Protein AF-A0A1W1C3F9-F1 (afdb_monomer)

Mean predicted aligned error: 7.38 Å

Structure (mmCIF, N/CA/C/O backbone):
data_AF-A0A1W1C3F9-F1
#
_entry.id   AF-A0A1W1C3F9-F1
#
loop_
_atom_site.group_PDB
_atom_site.id
_atom_site.type_symbol
_atom_site.label_atom_id
_atom_site.label_alt_id
_atom_site.label_comp_id
_atom_site.label_asym_id
_atom_site.label_entity_id
_atom_site.label_seq_id
_atom_site.pdbx_PDB_ins_code
_atom_site.Cartn_x
_atom_site.Cartn_y
_atom_site.Cartn_z
_atom_site.occupancy
_atom_site.B_iso_or_equiv
_atom_site.auth_seq_id
_atom_site.auth_comp_id
_atom_site.auth_asym_id
_atom_site.auth_atom_id
_atom_site.pdbx_PDB_model_num
ATOM 1 N N . MET A 1 1 ? 4.496 9.766 0.898 1.00 51.09 1 MET A N 1
ATOM 2 C CA . MET A 1 1 ? 3.034 9.574 1.021 1.00 51.09 1 MET A CA 1
ATOM 3 C C . MET A 1 1 ? 2.696 8.127 1.379 1.00 51.09 1 MET A C 1
ATOM 5 O O . MET A 1 1 ? 2.172 7.916 2.461 1.00 51.09 1 MET A O 1
ATOM 9 N N . GLU A 1 2 ? 3.073 7.123 0.575 1.00 51.12 2 GLU A N 1
ATOM 10 C CA . GLU A 1 2 ? 2.819 5.698 0.901 1.00 51.12 2 GLU A CA 1
ATOM 11 C C . GLU A 1 2 ? 3.691 5.197 2.082 1.00 51.12 2 GLU A C 1
ATOM 13 O O . GLU A 1 2 ? 3.174 4.639 3.046 1.00 51.12 2 GLU A O 1
ATOM 18 N N . ALA A 1 3 ? 4.991 5.526 2.104 1.00 57.56 3 ALA A N 1
ATOM 19 C CA . ALA A 1 3 ? 5.897 5.162 3.207 1.00 57.56 3 ALA A CA 1
ATOM 20 C C . ALA A 1 3 ? 5.530 5.805 4.563 1.00 57.56 3 ALA A C 1
ATOM 22 O O . ALA A 1 3 ? 5.775 5.221 5.613 1.00 57.56 3 ALA A O 1
ATOM 23 N N . SER A 1 4 ? 4.913 6.993 4.563 1.00 60.78 4 SER A N 1
ATOM 24 C CA . SER A 1 4 ? 4.426 7.655 5.786 1.00 60.78 4 SER A CA 1
ATOM 25 C C . SER A 1 4 ? 3.122 7.046 6.309 1.00 60.78 4 SER A C 1
ATOM 27 O O . SER A 1 4 ? 2.878 7.078 7.512 1.00 60.78 4 SER A O 1
ATOM 29 N N . LEU A 1 5 ? 2.303 6.473 5.419 1.00 62.56 5 LEU A N 1
ATOM 30 C CA . LEU A 1 5 ? 1.090 5.725 5.770 1.00 62.56 5 LEU A CA 1
ATOM 31 C C . LEU A 1 5 ? 1.427 4.332 6.309 1.00 62.56 5 LEU A C 1
ATOM 33 O O . LEU A 1 5 ? 0.809 3.886 7.268 1.00 62.56 5 LEU A O 1
ATOM 37 N N . GLN A 1 6 ? 2.461 3.696 5.751 1.00 64.38 6 GLN A N 1
ATOM 38 C CA . GLN A 1 6 ? 3.017 2.431 6.242 1.00 64.38 6 GLN A CA 1
ATOM 39 C C . GLN A 1 6 ? 3.884 2.598 7.500 1.00 64.38 6 GLN A C 1
ATOM 41 O O . GLN A 1 6 ? 4.234 1.612 8.142 1.00 64.38 6 GLN A O 1
ATOM 46 N N . LYS A 1 7 ? 4.231 3.834 7.883 1.00 63.62 7 LYS A N 1
ATOM 47 C CA . LYS A 1 7 ? 4.912 4.118 9.148 1.00 63.62 7 LYS A CA 1
ATOM 48 C C . LYS A 1 7 ? 3.878 4.129 10.275 1.00 63.62 7 LYS A C 1
ATOM 5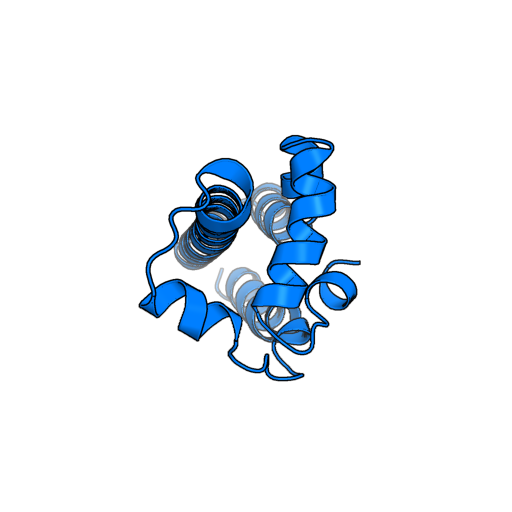0 O O . LYS A 1 7 ? 3.211 5.135 10.541 1.00 63.62 7 LYS A O 1
ATOM 55 N N . ALA A 1 8 ? 3.736 2.979 10.911 1.00 71.12 8 ALA A N 1
ATOM 56 C CA . ALA A 1 8 ? 2.898 2.753 12.076 1.00 71.12 8 ALA A CA 1
ATOM 57 C C . ALA A 1 8 ? 3.661 1.869 13.065 1.00 71.12 8 ALA A C 1
ATOM 59 O O . ALA A 1 8 ? 4.549 1.119 12.658 1.00 71.12 8 ALA A O 1
ATOM 60 N N . ASN A 1 9 ? 3.352 1.974 14.357 1.00 73.94 9 ASN A N 1
ATOM 61 C CA . ASN A 1 9 ? 3.996 1.124 15.355 1.00 73.94 9 ASN A CA 1
ATOM 62 C C . ASN A 1 9 ? 3.439 -0.299 15.293 1.00 73.94 9 ASN A C 1
ATOM 64 O O . ASN A 1 9 ? 4.173 -1.252 15.541 1.00 73.94 9 ASN A O 1
ATOM 68 N N . THR A 1 10 ? 2.166 -0.447 14.921 1.00 83.31 10 THR A N 1
ATOM 69 C CA . THR A 1 10 ? 1.470 -1.732 14.805 1.00 83.31 10 THR A CA 1
ATOM 70 C C . THR A 1 10 ? 0.707 -1.842 13.487 1.00 83.31 10 THR A C 1
ATOM 72 O O . THR A 1 10 ? 0.372 -0.835 12.852 1.00 83.31 10 THR A O 1
ATOM 75 N N . LEU A 1 11 ? 0.396 -3.076 13.081 1.00 81.56 11 LEU A N 1
ATOM 76 C CA . LEU A 1 11 ? -0.463 -3.332 11.920 1.00 81.56 11 LEU A CA 1
ATOM 77 C C . LEU A 1 11 ? -1.850 -2.691 12.100 1.00 81.56 11 LEU A C 1
ATOM 79 O O . LEU A 1 11 ? -2.400 -2.128 11.155 1.00 81.56 11 LEU A O 1
ATOM 83 N N . GLY A 1 12 ? -2.381 -2.694 13.323 1.00 83.69 12 GLY A N 1
ATOM 84 C CA . GLY A 1 12 ? -3.637 -2.047 13.688 1.00 83.69 12 GLY A CA 1
ATOM 85 C C . GLY A 1 12 ? -3.646 -0.544 13.428 1.00 83.69 12 GLY A C 1
ATOM 86 O O . GLY A 1 12 ? -4.606 -0.041 12.845 1.00 83.69 12 GLY A O 1
ATOM 87 N N . GLU A 1 13 ? -2.588 0.169 13.808 1.00 83.19 13 GLU A N 1
ATOM 88 C CA . GLU A 1 13 ? -2.460 1.610 13.547 1.00 83.19 13 GLU A CA 1
ATOM 89 C C . GLU A 1 13 ? -2.356 1.916 12.043 1.00 83.19 13 GLU A C 1
ATOM 91 O O . GLU A 1 13 ? -2.914 2.903 11.560 1.00 83.19 13 GLU A O 1
ATOM 96 N N . MET A 1 14 ? -1.664 1.069 11.269 1.00 85.31 14 MET A N 1
ATOM 97 C CA . MET A 1 14 ? -1.609 1.218 9.810 1.00 85.31 14 MET A CA 1
ATOM 98 C C . MET A 1 14 ? -3.002 1.055 9.192 1.00 85.31 14 MET A C 1
ATOM 100 O O . MET A 1 14 ? -3.414 1.864 8.359 1.00 85.31 14 MET A O 1
ATOM 104 N N . ILE A 1 15 ? -3.733 0.021 9.610 1.00 86.75 15 ILE A N 1
ATOM 105 C CA . ILE A 1 15 ? -5.094 -0.263 9.145 1.00 86.75 15 ILE A CA 1
ATOM 106 C C . ILE A 1 15 ? -6.063 0.860 9.532 1.00 86.75 15 ILE A C 1
ATOM 108 O O . ILE A 1 15 ? -6.911 1.230 8.726 1.00 86.75 15 ILE A O 1
ATOM 112 N N . GLU A 1 16 ? -5.908 1.461 10.711 1.00 86.75 16 GLU A N 1
ATOM 113 C CA . GLU A 1 16 ? -6.701 2.620 11.135 1.00 86.75 16 GLU A CA 1
ATOM 114 C C . GLU A 1 16 ? -6.473 3.837 10.234 1.00 86.75 16 GLU A C 1
ATOM 116 O O . GLU A 1 16 ? -7.426 4.439 9.738 1.00 86.75 16 GLU A O 1
ATOM 121 N N . LYS A 1 17 ? -5.208 4.168 9.944 1.00 85.81 17 LYS A N 1
ATOM 122 C CA . LYS A 1 17 ? -4.884 5.250 9.004 1.00 85.81 17 LYS A CA 1
ATOM 123 C C . LYS A 1 17 ? -5.484 4.983 7.630 1.00 85.81 17 LYS A C 1
ATOM 125 O O . LYS A 1 17 ? -6.040 5.894 7.028 1.00 85.81 17 LYS A O 1
ATOM 130 N N . LEU A 1 18 ? -5.387 3.747 7.141 1.00 86.50 18 LEU A N 1
ATOM 131 C CA . LEU A 1 18 ? -5.966 3.336 5.862 1.00 86.50 18 LEU A CA 1
ATOM 132 C C . LEU A 1 18 ? -7.499 3.409 5.862 1.00 86.50 18 LEU A C 1
ATOM 134 O O . LEU A 1 18 ? -8.089 3.814 4.858 1.00 86.50 18 LEU A O 1
ATOM 138 N N . TYR A 1 19 ? -8.141 3.088 6.987 1.00 88.06 19 TYR A N 1
ATOM 139 C CA . TYR A 1 19 ? -9.588 3.185 7.144 1.00 88.06 19 TYR A CA 1
ATOM 140 C C . TYR A 1 19 ? -10.099 4.617 6.956 1.00 88.06 19 TYR A C 1
ATOM 142 O O . TYR A 1 19 ? -11.124 4.802 6.308 1.00 88.06 19 TYR A O 1
ATOM 150 N N . VAL A 1 20 ? -9.372 5.640 7.421 1.00 86.44 20 VAL A N 1
ATOM 151 C CA . VAL A 1 20 ? -9.757 7.052 7.214 1.00 86.44 20 VAL A CA 1
ATOM 152 C C . VAL A 1 20 ? -9.937 7.378 5.726 1.00 86.44 20 VAL A C 1
ATOM 154 O O . VAL A 1 20 ? -10.897 8.049 5.343 1.00 86.44 20 VAL A O 1
ATOM 157 N N . TYR A 1 21 ? -9.048 6.872 4.868 1.00 85.06 21 TYR A N 1
ATOM 158 C CA . TYR A 1 21 ? -9.146 7.083 3.422 1.00 85.06 21 TYR A CA 1
ATOM 159 C C . TYR A 1 21 ? -10.212 6.201 2.782 1.00 85.06 21 TYR A C 1
ATOM 161 O O . TYR A 1 21 ? -10.975 6.692 1.951 1.00 85.06 21 TYR A O 1
ATOM 169 N N . TYR A 1 22 ? -10.304 4.939 3.207 1.00 86.25 22 TYR A N 1
ATOM 170 C CA . TYR A 1 22 ? -11.343 4.012 2.762 1.00 86.25 22 TYR A CA 1
ATOM 171 C C . TYR A 1 22 ? -12.751 4.556 3.040 1.00 86.25 22 TYR A C 1
ATOM 173 O O . TYR A 1 22 ? -13.600 4.549 2.151 1.00 86.25 22 TYR A O 1
ATOM 181 N N . ASN A 1 23 ? -12.985 5.086 4.245 1.00 87.00 23 ASN A N 1
ATOM 182 C CA . ASN A 1 23 ? -14.268 5.650 4.660 1.00 87.00 23 ASN A CA 1
ATOM 183 C C . ASN A 1 23 ? -14.641 6.903 3.854 1.00 87.00 23 ASN A C 1
ATOM 185 O O . ASN A 1 23 ? -15.818 7.170 3.633 1.00 87.00 23 ASN A O 1
ATOM 189 N N . LYS A 1 24 ? -13.646 7.669 3.385 1.00 87.56 24 LYS A N 1
ATOM 190 C CA . LYS A 1 24 ? -13.883 8.828 2.516 1.00 87.56 24 LYS A CA 1
ATOM 191 C C . LYS A 1 24 ? -14.262 8.401 1.097 1.00 87.56 24 LYS A C 1
ATOM 193 O O . LYS A 1 24 ? -15.166 8.986 0.510 1.00 87.56 24 LYS A O 1
ATOM 198 N N . SER A 1 25 ? -13.557 7.422 0.530 1.00 86.25 25 SER A N 1
ATOM 199 C CA . SER A 1 25 ? -13.925 6.766 -0.728 1.00 86.25 25 SER A CA 1
ATOM 200 C C . SER A 1 25 ? -13.050 5.540 -0.983 1.00 86.25 25 SER A C 1
ATOM 202 O O . SER A 1 25 ? -11.833 5.579 -0.795 1.00 86.25 25 SER A O 1
ATOM 204 N N . ILE A 1 26 ? -13.641 4.496 -1.565 1.00 83.69 26 ILE A N 1
ATOM 205 C CA . ILE A 1 26 ? -12.897 3.341 -2.077 1.00 83.69 26 ILE A CA 1
ATOM 206 C C . ILE A 1 26 ? -11.851 3.750 -3.133 1.00 83.69 26 ILE A C 1
ATOM 208 O O . ILE A 1 26 ? -10.753 3.203 -3.160 1.00 83.69 26 ILE A O 1
ATOM 212 N N . PHE A 1 27 ? -12.136 4.763 -3.961 1.00 82.31 27 PHE A N 1
ATOM 213 C CA . PHE A 1 27 ? -11.203 5.233 -4.992 1.00 82.31 27 PHE A CA 1
ATOM 214 C C . PHE A 1 27 ? -9.979 5.934 -4.390 1.00 82.31 27 PHE A C 1
ATOM 216 O O . PHE A 1 27 ? -8.862 5.746 -4.867 1.00 82.31 27 PHE A O 1
ATOM 223 N N . LEU A 1 28 ? -10.175 6.693 -3.305 1.00 80.50 28 LEU A N 1
ATOM 224 C CA . LEU A 1 28 ? -9.087 7.319 -2.545 1.00 80.50 28 LEU A CA 1
ATOM 225 C C . LEU A 1 28 ? -8.167 6.266 -1.926 1.00 80.50 28 LEU A C 1
ATOM 227 O O . LEU A 1 28 ? -6.952 6.446 -1.922 1.00 80.50 28 LEU A O 1
ATOM 231 N N . PHE A 1 29 ? -8.736 5.161 -1.445 1.00 84.31 29 PHE A N 1
ATOM 232 C CA . PHE A 1 29 ? -7.957 4.031 -0.954 1.00 84.31 29 PHE A CA 1
ATOM 233 C C . PHE A 1 29 ? -7.087 3.419 -2.060 1.00 84.31 29 PHE A C 1
ATOM 235 O O . PHE A 1 29 ? -5.887 3.252 -1.865 1.00 84.31 29 PHE A O 1
ATOM 242 N N . PHE A 1 30 ? -7.644 3.170 -3.250 1.00 81.88 30 PHE A N 1
ATOM 243 C CA . PHE A 1 30 ? -6.851 2.671 -4.377 1.00 81.88 30 PHE A CA 1
ATOM 244 C C . PHE A 1 30 ? -5.745 3.653 -4.801 1.00 81.88 30 PHE A C 1
ATOM 246 O O . PHE A 1 30 ? -4.609 3.228 -5.005 1.00 81.88 30 PHE A O 1
ATOM 253 N N . MET A 1 31 ? -6.019 4.963 -4.837 1.00 81.62 31 MET A N 1
ATOM 254 C CA . MET A 1 31 ? -5.026 6.000 -5.174 1.00 81.62 31 MET A CA 1
ATOM 255 C C . MET A 1 31 ? -3.809 6.041 -4.236 1.00 81.62 31 MET A C 1
ATOM 257 O O . MET A 1 31 ? -2.742 6.502 -4.639 1.00 81.62 31 MET A O 1
ATOM 261 N N . ILE A 1 32 ? -3.930 5.548 -3.000 1.00 80.00 32 ILE A N 1
ATOM 262 C CA . ILE A 1 32 ? -2.825 5.503 -2.025 1.00 80.00 32 ILE A CA 1
ATOM 263 C C . ILE A 1 32 ? -1.764 4.463 -2.381 1.00 80.00 32 ILE A C 1
ATOM 265 O O . ILE A 1 32 ? -0.702 4.458 -1.761 1.00 80.00 32 ILE A O 1
ATOM 269 N N . HIS A 1 33 ? -1.999 3.640 -3.402 1.00 82.50 33 HIS A N 1
ATOM 270 C CA . HIS A 1 33 ? -1.068 2.632 -3.890 1.00 82.50 33 HIS A CA 1
ATOM 271 C C . HIS A 1 33 ? -0.356 3.066 -5.186 1.00 82.50 33 HIS A C 1
ATOM 273 O O . HIS A 1 33 ? -0.495 2.388 -6.207 1.00 82.50 33 HIS A O 1
ATOM 279 N N . PRO A 1 34 ? 0.441 4.161 -5.196 1.00 76.94 34 PRO A N 1
ATOM 280 C CA . PRO A 1 34 ? 1.129 4.637 -6.394 1.00 76.94 34 PRO A CA 1
ATOM 281 C C . PRO A 1 34 ? 2.068 3.579 -6.972 1.00 76.94 34 PRO A C 1
ATOM 283 O O . PRO A 1 34 ? 2.256 3.536 -8.181 1.00 76.94 34 PRO A O 1
ATOM 286 N N . THR A 1 35 ? 2.611 2.687 -6.138 1.00 77.56 35 THR A N 1
ATOM 287 C CA . THR A 1 35 ? 3.440 1.564 -6.597 1.00 77.56 35 THR A CA 1
ATOM 288 C C . THR A 1 35 ? 2.693 0.630 -7.551 1.00 77.56 35 THR A C 1
ATOM 290 O O . THR A 1 35 ? 3.278 0.205 -8.542 1.00 77.56 35 THR A O 1
ATOM 293 N N . PHE A 1 36 ? 1.403 0.356 -7.320 1.00 83.31 36 PHE A N 1
ATOM 294 C CA . PHE A 1 36 ? 0.599 -0.474 -8.226 1.00 83.31 36 PHE A CA 1
ATOM 295 C C . PHE A 1 36 ? 0.487 0.170 -9.615 1.00 83.31 36 PHE A C 1
ATOM 297 O O . PHE A 1 36 ? 0.810 -0.461 -10.620 1.00 83.31 36 PHE A O 1
ATOM 304 N N . TYR A 1 37 ? 0.110 1.452 -9.663 1.00 83.62 37 TYR A N 1
ATOM 305 C CA . TYR A 1 37 ? -0.008 2.203 -10.916 1.00 83.62 37 TYR A CA 1
ATOM 306 C C . TYR A 1 37 ? 1.334 2.400 -11.614 1.00 83.62 37 TYR A C 1
ATOM 308 O O . TYR A 1 37 ? 1.389 2.373 -12.837 1.00 83.62 37 TYR A O 1
ATOM 316 N N . PHE A 1 38 ? 2.417 2.564 -10.854 1.00 83.75 38 PHE A N 1
ATOM 317 C CA . PHE A 1 38 ? 3.760 2.699 -11.405 1.00 83.75 38 PHE A CA 1
ATOM 318 C C . PHE A 1 38 ? 4.195 1.436 -12.151 1.00 83.75 38 PHE A C 1
ATOM 320 O O . PHE A 1 38 ? 4.664 1.525 -13.280 1.00 83.75 38 PHE A O 1
ATOM 327 N N . ILE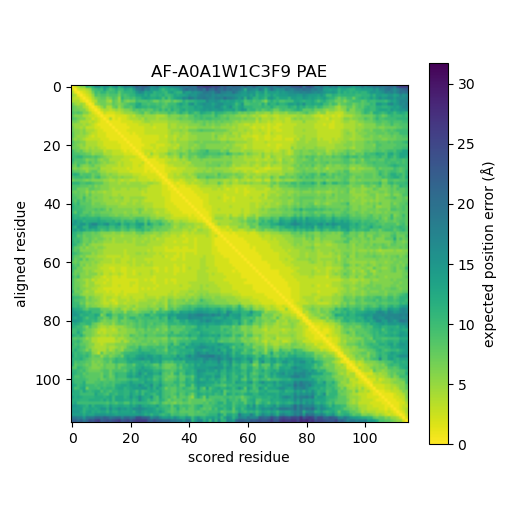 A 1 39 ? 3.985 0.256 -11.560 1.00 81.94 39 ILE A N 1
ATOM 328 C CA . ILE A 1 39 ? 4.308 -1.024 -12.208 1.00 81.94 39 ILE A CA 1
ATOM 329 C C . ILE A 1 39 ? 3.4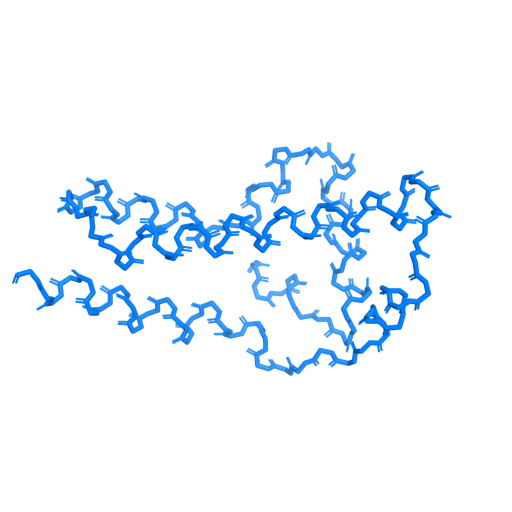63 -1.216 -13.473 1.00 81.94 39 ILE A C 1
ATOM 331 O O . ILE A 1 39 ? 3.989 -1.606 -14.514 1.00 81.94 39 ILE A O 1
ATOM 335 N N . LEU A 1 40 ? 2.170 -0.888 -13.402 1.00 85.69 40 LEU A N 1
ATOM 336 C CA . LEU A 1 40 ? 1.263 -0.916 -14.551 1.00 85.69 40 LEU A CA 1
ATOM 337 C C . LEU A 1 40 ? 1.735 0.024 -15.672 1.00 85.69 40 LEU A C 1
ATOM 339 O O . LEU A 1 40 ? 1.779 -0.369 -16.834 1.00 85.69 40 LEU A O 1
ATOM 343 N N . PHE A 1 41 ? 2.141 1.243 -15.317 1.00 84.62 41 PHE A N 1
ATOM 344 C CA . PHE A 1 41 ? 2.667 2.226 -16.258 1.00 84.62 41 PHE A CA 1
ATOM 345 C C . PHE A 1 41 ? 3.953 1.741 -16.931 1.00 84.62 41 PHE A C 1
ATOM 347 O O . PHE A 1 41 ? 4.052 1.808 -18.150 1.00 84.62 41 PHE A O 1
ATOM 354 N N . VAL A 1 42 ? 4.913 1.210 -16.166 1.00 82.19 42 VAL A N 1
ATOM 355 C CA . VAL A 1 42 ? 6.162 0.659 -16.718 1.00 82.19 42 VAL A CA 1
ATOM 356 C C . VAL A 1 42 ? 5.866 -0.499 -17.673 1.00 82.19 42 VAL A C 1
ATOM 358 O O . VAL A 1 42 ? 6.418 -0.539 -18.770 1.00 82.19 42 VAL A O 1
ATOM 361 N N . SER A 1 43 ? 4.956 -1.401 -17.296 1.00 84.75 43 SER A N 1
ATOM 362 C CA . SER A 1 43 ? 4.548 -2.528 -18.141 1.00 84.75 43 SER A CA 1
ATOM 363 C C . SER A 1 43 ? 3.982 -2.070 -19.486 1.00 84.75 43 SER A C 1
ATOM 365 O O . SER A 1 43 ? 4.396 -2.576 -20.527 1.00 84.75 43 SER A O 1
ATOM 367 N N . LEU A 1 44 ? 3.092 -1.072 -19.481 1.00 85.81 44 LEU A N 1
ATOM 368 C CA . LEU A 1 44 ? 2.493 -0.531 -20.702 1.00 85.81 44 LEU A CA 1
ATOM 369 C C . LEU A 1 44 ? 3.492 0.286 -21.533 1.00 85.81 44 LEU A C 1
ATOM 371 O O . LEU A 1 44 ? 3.520 0.150 -22.752 1.00 85.81 44 LEU A O 1
ATOM 375 N N . TYR A 1 45 ? 4.319 1.114 -20.887 1.00 83.25 45 TYR A N 1
ATOM 376 C CA . TYR A 1 45 ? 5.261 2.010 -21.564 1.00 83.25 45 TYR A CA 1
ATOM 377 C C . TYR A 1 45 ? 6.363 1.246 -22.303 1.00 83.25 45 TYR A C 1
ATOM 379 O O . TYR A 1 45 ? 6.673 1.561 -23.447 1.00 83.25 45 TYR A O 1
ATOM 387 N N . PHE A 1 46 ? 6.935 0.223 -21.667 1.00 81.12 46 PHE A N 1
ATOM 388 C CA . PHE A 1 46 ? 7.970 -0.611 -22.280 1.00 81.12 46 PHE A CA 1
ATOM 389 C C . PHE A 1 46 ? 7.393 -1.822 -23.037 1.00 81.12 46 PHE A C 1
ATOM 391 O O . PHE A 1 46 ? 8.151 -2.612 -23.593 1.00 81.12 46 PHE A O 1
ATOM 398 N N . ASN A 1 47 ? 6.062 -1.978 -23.060 1.00 80.56 47 ASN A N 1
ATOM 399 C CA . ASN A 1 47 ? 5.356 -3.131 -23.628 1.00 80.56 47 ASN A CA 1
ATOM 400 C C . ASN A 1 47 ? 5.886 -4.481 -23.093 1.00 80.56 47 ASN A C 1
ATOM 402 O O . ASN A 1 47 ? 6.042 -5.457 -23.827 1.00 80.56 47 ASN A O 1
ATOM 406 N N . ILE A 1 48 ? 6.200 -4.521 -21.793 1.00 79.50 48 ILE A N 1
ATOM 407 C CA . ILE A 1 48 ? 6.738 -5.697 -21.102 1.00 79.50 48 ILE A CA 1
ATOM 408 C C . ILE A 1 48 ? 5.630 -6.271 -20.233 1.00 79.50 48 ILE A C 1
ATOM 410 O O . ILE A 1 48 ? 5.268 -5.701 -19.203 1.00 79.50 48 ILE A O 1
ATOM 414 N N . VAL A 1 49 ? 5.106 -7.426 -20.628 1.00 79.31 49 VAL A N 1
ATOM 415 C CA . VAL A 1 49 ? 4.188 -8.231 -19.812 1.00 79.31 49 VAL A CA 1
ATOM 416 C C . VAL A 1 49 ? 4.851 -9.583 -19.582 1.00 79.31 49 VAL A C 1
ATOM 418 O O . VAL A 1 49 ? 4.475 -10.601 -20.155 1.00 79.31 49 VAL A O 1
ATOM 421 N N . ASN A 1 50 ? 5.923 -9.576 -18.792 1.00 82.00 50 ASN A N 1
ATOM 422 C CA . ASN A 1 50 ? 6.617 -10.803 -18.420 1.00 82.00 50 ASN A CA 1
ATOM 423 C C . ASN A 1 50 ? 5.983 -11.431 -17.168 1.00 82.00 50 ASN A C 1
ATOM 425 O O . ASN A 1 50 ? 5.216 -10.798 -16.435 1.00 82.00 50 ASN A O 1
ATOM 429 N N . PHE A 1 51 ? 6.337 -12.688 -16.905 1.00 83.44 51 PHE A N 1
ATOM 430 C CA . PHE A 1 51 ? 5.868 -13.418 -15.727 1.00 83.44 51 PHE A CA 1
ATOM 431 C C . PHE A 1 51 ? 6.120 -12.646 -14.419 1.00 83.44 51 PHE A C 1
ATOM 433 O O . PHE A 1 51 ? 5.252 -12.605 -13.551 1.00 83.44 51 PHE A O 1
ATOM 440 N N . TYR A 1 52 ? 7.264 -11.965 -14.299 1.00 80.62 52 TYR A N 1
ATOM 441 C CA . TYR A 1 52 ? 7.618 -11.195 -13.105 1.00 80.62 52 TYR A CA 1
ATOM 442 C C . TYR A 1 52 ? 6.665 -10.023 -12.853 1.00 80.62 52 TYR A C 1
ATOM 444 O O . TYR A 1 52 ? 6.184 -9.866 -11.735 1.00 80.62 52 TYR A O 1
ATOM 452 N N . ILE A 1 53 ? 6.335 -9.232 -13.876 1.00 83.12 53 ILE A N 1
ATOM 453 C CA . ILE A 1 53 ? 5.380 -8.122 -13.774 1.00 83.12 53 ILE A CA 1
ATOM 454 C C . ILE A 1 53 ? 3.997 -8.642 -13.378 1.00 83.12 53 ILE A C 1
ATOM 456 O O . ILE A 1 53 ? 3.357 -8.061 -12.502 1.00 83.12 53 ILE A O 1
ATOM 460 N N . ILE A 1 54 ? 3.561 -9.766 -13.954 1.00 86.31 54 ILE A N 1
ATOM 461 C CA . ILE A 1 54 ? 2.283 -10.394 -13.594 1.00 86.31 54 ILE A CA 1
ATOM 462 C C . ILE A 1 54 ? 2.282 -10.804 -12.116 1.00 86.31 54 ILE A C 1
ATOM 464 O O . ILE A 1 54 ? 1.348 -10.469 -11.388 1.00 86.31 54 ILE A O 1
ATOM 468 N N . VAL A 1 55 ? 3.334 -11.479 -11.644 1.00 85.75 55 VAL A N 1
ATOM 469 C CA . VAL A 1 55 ? 3.460 -11.893 -10.237 1.00 85.75 55 VAL A CA 1
ATOM 470 C C . VAL A 1 55 ? 3.473 -10.683 -9.303 1.00 85.75 55 VAL A C 1
ATOM 472 O O . VAL A 1 55 ? 2.781 -10.686 -8.287 1.00 85.75 55 VAL A O 1
ATOM 475 N N . ILE A 1 56 ? 4.201 -9.622 -9.656 1.00 83.94 56 ILE A N 1
ATOM 476 C CA . ILE A 1 56 ? 4.243 -8.378 -8.881 1.00 83.94 56 ILE A CA 1
ATOM 477 C C . ILE A 1 56 ? 2.844 -7.761 -8.767 1.00 83.94 56 ILE A C 1
ATOM 479 O O . ILE A 1 56 ? 2.423 -7.388 -7.668 1.00 83.94 56 ILE A O 1
ATOM 483 N N . LEU A 1 57 ? 2.117 -7.663 -9.883 1.00 86.00 57 LEU A N 1
ATOM 484 C CA . LEU A 1 57 ? 0.760 -7.120 -9.907 1.00 86.00 57 LEU A CA 1
ATOM 485 C C . LEU A 1 57 ? -0.204 -7.983 -9.090 1.00 86.00 57 LEU A C 1
ATOM 487 O O . LEU A 1 57 ? -1.010 -7.432 -8.340 1.00 86.00 57 LEU A O 1
ATOM 491 N N . LEU A 1 58 ? -0.098 -9.313 -9.169 1.00 89.19 58 LEU A N 1
ATOM 492 C CA . LEU A 1 58 ? -0.904 -10.232 -8.364 1.00 89.19 58 LEU A CA 1
ATOM 493 C C . LEU A 1 58 ? -0.634 -10.058 -6.870 1.00 89.19 58 LEU A C 1
ATOM 495 O O . LEU A 1 58 ? -1.573 -9.821 -6.116 1.00 89.19 58 LEU A O 1
ATOM 499 N N . ILE A 1 59 ? 0.631 -10.102 -6.441 1.00 86.44 59 ILE A N 1
ATOM 500 C CA . ILE A 1 59 ? 1.007 -9.916 -5.030 1.00 86.44 59 ILE A CA 1
ATOM 501 C C . ILE A 1 59 ? 0.489 -8.573 -4.514 1.00 86.44 59 ILE A C 1
ATOM 503 O O . ILE A 1 59 ? -0.093 -8.504 -3.432 1.00 86.44 59 ILE A O 1
ATOM 507 N N . LYS A 1 60 ? 0.655 -7.500 -5.296 1.00 86.00 60 LYS A N 1
ATOM 508 C CA . LYS A 1 60 ? 0.178 -6.169 -4.909 1.00 86.00 60 LYS A CA 1
ATOM 509 C C . LYS A 1 60 ? -1.345 -6.120 -4.818 1.00 86.00 60 LYS A C 1
ATOM 511 O O . LYS A 1 60 ? -1.877 -5.518 -3.893 1.00 86.00 60 LYS A O 1
ATOM 516 N N . THR A 1 61 ? -2.040 -6.775 -5.741 1.00 88.62 61 THR A N 1
ATOM 517 C CA . THR A 1 61 ? -3.501 -6.878 -5.724 1.00 88.62 61 THR A CA 1
ATOM 518 C C . THR A 1 61 ? -3.970 -7.606 -4.466 1.00 88.62 61 THR A C 1
ATOM 520 O O . THR A 1 61 ? -4.801 -7.073 -3.735 1.00 88.62 61 THR A O 1
ATOM 523 N N . PHE A 1 62 ? -3.384 -8.764 -4.148 1.00 89.50 62 PHE A N 1
ATOM 524 C CA . PHE A 1 62 ? -3.687 -9.505 -2.921 1.00 89.50 62 PHE A CA 1
ATOM 525 C C . PHE A 1 62 ? -3.417 -8.686 -1.652 1.00 89.50 62 PHE A C 1
ATOM 527 O O . PHE A 1 62 ? -4.261 -8.673 -0.762 1.00 89.50 62 PHE A O 1
ATOM 534 N N . ASP A 1 63 ? -2.300 -7.955 -1.579 1.00 85.69 63 ASP A N 1
ATOM 535 C CA . ASP A 1 63 ? -1.986 -7.062 -0.450 1.00 85.69 63 ASP A CA 1
ATOM 536 C C . ASP A 1 63 ? -3.070 -5.986 -0.245 1.00 85.69 63 ASP A C 1
ATOM 538 O O . ASP A 1 63 ? -3.524 -5.756 0.878 1.00 85.69 63 ASP A O 1
ATOM 542 N N . ILE A 1 64 ? -3.531 -5.359 -1.332 1.00 88.12 64 ILE A N 1
ATOM 543 C CA . ILE A 1 64 ? -4.591 -4.342 -1.298 1.00 88.12 64 ILE A CA 1
ATOM 544 C C . ILE A 1 64 ? -5.918 -4.966 -0.843 1.00 88.12 64 ILE A C 1
ATOM 546 O O . ILE A 1 64 ? -6.568 -4.433 0.059 1.00 88.12 64 ILE A O 1
ATOM 550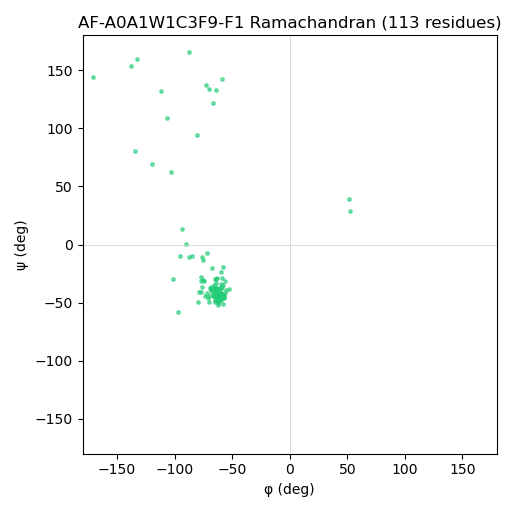 N N . PHE A 1 65 ? -6.308 -6.109 -1.416 1.00 89.75 65 PHE A N 1
ATOM 551 C CA . PHE A 1 65 ? -7.535 -6.815 -1.033 1.00 89.75 65 PHE A CA 1
ATOM 552 C C . PHE A 1 65 ? -7.520 -7.253 0.430 1.00 89.75 65 PHE A C 1
ATOM 554 O O . PHE A 1 65 ? -8.504 -7.045 1.137 1.00 89.75 65 PHE A O 1
ATOM 561 N N . PHE A 1 66 ? -6.402 -7.799 0.907 1.00 88.12 66 PHE A N 1
ATOM 562 C CA . PHE A 1 66 ? -6.262 -8.229 2.293 1.00 88.12 66 PHE A CA 1
ATOM 563 C C . PHE A 1 66 ? -6.428 -7.053 3.264 1.00 88.12 66 PHE A C 1
ATOM 565 O O . PHE A 1 66 ? -7.157 -7.153 4.248 1.00 88.12 66 PHE A O 1
ATOM 572 N N . LYS A 1 67 ? -5.842 -5.889 2.950 1.00 88.88 67 LYS A N 1
ATOM 573 C CA . LYS A 1 67 ? -6.033 -4.662 3.742 1.00 88.88 67 LYS A CA 1
ATOM 574 C C . LYS A 1 67 ? -7.488 -4.198 3.759 1.00 88.88 67 LYS A C 1
ATOM 576 O O . LYS A 1 67 ? -7.972 -3.797 4.814 1.00 88.88 67 LYS A O 1
ATOM 581 N N . ILE A 1 68 ? -8.191 -4.263 2.625 1.00 88.56 68 ILE A N 1
ATOM 582 C CA . ILE A 1 68 ? -9.625 -3.936 2.561 1.00 88.56 68 ILE A CA 1
ATOM 583 C C . ILE A 1 68 ? -10.436 -4.893 3.436 1.00 88.56 68 ILE A C 1
ATOM 585 O O . ILE A 1 68 ? -11.321 -4.446 4.164 1.00 88.56 68 ILE A O 1
ATOM 589 N N . GLU A 1 69 ? -10.146 -6.191 3.379 1.00 89.06 69 GLU A N 1
ATOM 590 C CA . GLU A 1 69 ? -10.872 -7.185 4.167 1.00 89.06 69 GLU A CA 1
ATOM 591 C C . GLU A 1 69 ? -10.642 -6.977 5.669 1.00 89.06 69 GLU A C 1
ATOM 593 O O . GLU A 1 69 ? -11.610 -6.931 6.424 1.00 89.06 69 GLU A O 1
ATOM 598 N N . LEU A 1 70 ? -9.403 -6.705 6.098 1.00 88.69 70 LEU A N 1
ATOM 599 C CA . LEU A 1 70 ? -9.103 -6.333 7.487 1.00 88.69 70 LEU A CA 1
ATOM 600 C C . LEU A 1 70 ? -9.865 -5.078 7.929 1.00 88.69 70 LEU A C 1
ATOM 602 O O . LEU A 1 70 ? -10.417 -5.034 9.028 1.00 88.69 70 LEU A O 1
ATOM 606 N N . ILE A 1 71 ? -9.936 -4.057 7.070 1.00 89.38 71 ILE A N 1
ATOM 607 C CA . ILE A 1 71 ? -10.714 -2.843 7.343 1.00 89.38 71 ILE A CA 1
ATOM 608 C C . ILE A 1 71 ? -12.200 -3.182 7.513 1.00 89.38 71 ILE A C 1
ATOM 610 O O . ILE A 1 71 ? -12.835 -2.722 8.465 1.00 89.38 71 ILE A O 1
ATOM 614 N N . LYS A 1 72 ? -12.760 -3.996 6.613 1.00 87.31 72 LYS A N 1
ATOM 615 C CA . LYS A 1 72 ? -14.166 -4.410 6.658 1.00 87.31 72 LYS A CA 1
ATOM 616 C C . LYS A 1 72 ? -14.485 -5.209 7.911 1.00 87.31 72 LYS A C 1
ATOM 618 O O . LYS A 1 72 ? -15.484 -4.918 8.564 1.00 87.31 72 LYS A O 1
ATOM 623 N N . GLN A 1 73 ? -13.663 -6.192 8.254 1.00 87.19 73 GLN A N 1
ATOM 624 C CA . GLN A 1 73 ? -13.894 -7.027 9.428 1.00 87.19 73 GLN A CA 1
ATOM 625 C C . GLN A 1 73 ? -13.801 -6.207 10.716 1.00 87.19 73 GLN A C 1
ATOM 627 O O . GLN A 1 73 ? -14.714 -6.255 11.538 1.00 87.19 73 GLN A O 1
ATOM 632 N N . ARG A 1 74 ? -12.776 -5.354 10.836 1.00 85.25 74 ARG A N 1
ATOM 633 C CA . ARG A 1 74 ? -12.554 -4.537 12.033 1.00 85.25 74 ARG A CA 1
ATOM 634 C C . ARG A 1 74 ? -13.587 -3.426 12.227 1.00 85.25 74 ARG A C 1
ATOM 636 O O . ARG A 1 74 ? -14.102 -3.261 13.328 1.00 85.25 74 ARG A O 1
ATOM 643 N N . TYR A 1 75 ? -13.863 -2.631 11.193 1.00 84.62 75 TYR A N 1
ATOM 644 C CA . TYR A 1 75 ? -14.642 -1.3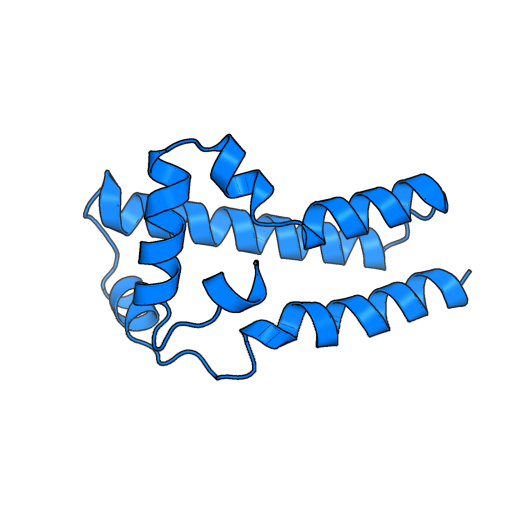93 11.344 1.00 84.62 75 TYR A CA 1
ATOM 645 C C . TYR A 1 75 ? -16.102 -1.510 10.906 1.00 84.62 75 TYR A C 1
ATOM 647 O O . TYR A 1 75 ? -16.948 -0.805 11.455 1.00 84.62 75 TYR A O 1
ATOM 655 N N . ILE A 1 76 ? -16.411 -2.380 9.938 1.00 82.00 76 ILE A N 1
ATOM 656 C CA . ILE A 1 76 ? -17.768 -2.509 9.385 1.00 82.00 76 ILE A CA 1
ATOM 657 C C . ILE A 1 76 ? -18.512 -3.666 10.051 1.00 82.00 76 ILE A C 1
ATOM 659 O O . ILE A 1 76 ? -19.565 -3.448 10.642 1.00 82.00 76 ILE A O 1
ATOM 663 N N . LYS A 1 77 ? -17.969 -4.886 9.970 1.00 83.38 77 LYS A N 1
ATOM 664 C CA . LYS A 1 77 ? -18.599 -6.084 10.545 1.00 83.38 77 LYS A CA 1
ATOM 665 C C . LYS A 1 77 ? -18.460 -6.130 12.068 1.00 83.38 77 LYS A C 1
ATOM 667 O O . LYS A 1 77 ? -19.354 -6.646 12.724 1.00 83.38 77 LYS A O 1
ATOM 672 N N . LYS A 1 78 ? -17.374 -5.555 12.614 1.00 78.75 78 LYS A N 1
ATOM 673 C CA . LYS A 1 78 ? -17.003 -5.618 14.043 1.00 78.75 78 LYS A CA 1
ATOM 674 C C . LYS A 1 78 ? -16.975 -7.053 14.584 1.00 78.75 78 LYS A C 1
ATOM 676 O O . LYS A 1 78 ? -17.225 -7.283 15.761 1.00 78.75 78 LYS A O 1
ATOM 681 N N . ASP A 1 79 ? -16.687 -7.988 13.693 1.00 79.19 79 ASP A N 1
ATOM 682 C CA . ASP A 1 79 ? -16.651 -9.423 13.933 1.00 79.19 79 ASP A CA 1
ATOM 683 C C . ASP A 1 79 ? -15.370 -9.913 13.273 1.00 79.19 79 ASP A C 1
ATOM 685 O O . ASP A 1 79 ? -15.339 -10.256 12.089 1.00 79.19 79 ASP A O 1
ATOM 689 N N . MET A 1 80 ? -14.269 -9.717 13.994 1.00 80.56 80 MET A N 1
ATOM 690 C CA . MET A 1 80 ? -12.935 -10.037 13.520 1.00 80.56 80 MET A CA 1
ATOM 691 C C . MET A 1 80 ? -12.404 -11.198 14.345 1.00 80.56 80 MET A C 1
ATOM 693 O O . MET A 1 80 ? -12.488 -11.185 15.573 1.00 80.56 80 MET A O 1
ATOM 697 N N . ASP A 1 81 ? -11.855 -12.199 13.664 1.00 83.25 81 ASP A N 1
ATOM 698 C CA . ASP A 1 81 ? -11.320 -13.377 14.329 1.00 83.25 81 ASP A CA 1
ATOM 699 C C . ASP A 1 81 ? -10.211 -12.992 15.316 1.00 83.25 81 ASP A C 1
ATOM 701 O O . ASP A 1 81 ? -9.370 -12.132 15.038 1.00 83.25 81 ASP A O 1
ATOM 705 N N . LYS A 1 82 ? -10.166 -13.675 16.465 1.00 80.00 82 LYS A N 1
ATOM 706 C CA . LYS A 1 82 ? -9.175 -13.413 17.527 1.00 80.00 82 LYS A CA 1
AT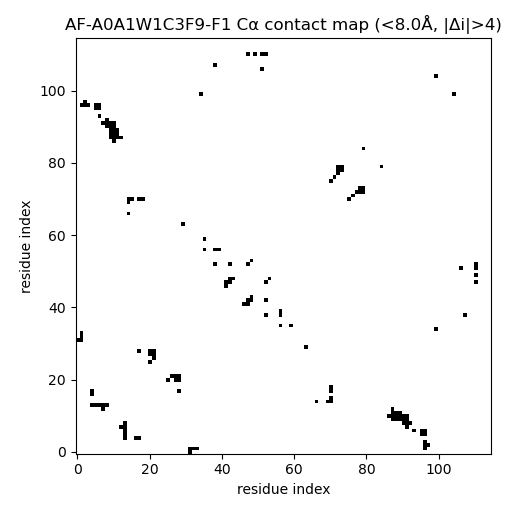OM 707 C C . LYS A 1 82 ? -7.729 -13.520 17.032 1.00 80.00 82 LYS A C 1
ATOM 709 O O . LYS A 1 82 ? -6.850 -12.819 17.529 1.00 80.00 82 LYS A O 1
ATOM 714 N N . GLU A 1 83 ? -7.474 -14.380 16.047 1.00 80.56 83 GLU A N 1
ATOM 715 C CA . GLU A 1 83 ? -6.161 -14.501 15.406 1.00 80.56 83 GLU A CA 1
ATOM 716 C C . GLU A 1 83 ? -5.799 -13.238 14.613 1.00 80.56 83 GLU A C 1
ATOM 718 O O . GLU A 1 83 ? -4.689 -12.719 14.746 1.00 80.56 83 GLU A O 1
ATOM 723 N N . LEU A 1 84 ? -6.750 -12.687 13.854 1.00 79.44 84 LEU A N 1
ATOM 724 C CA . LEU A 1 84 ? -6.570 -11.448 13.099 1.00 79.44 84 LEU A CA 1
ATOM 725 C C . LEU A 1 84 ? -6.427 -10.238 14.031 1.00 79.44 84 LEU A C 1
ATOM 727 O O . LEU A 1 84 ? -5.607 -9.359 13.766 1.00 79.44 84 LEU A O 1
ATOM 731 N N . GLU A 1 85 ? -7.144 -10.206 15.160 1.00 81.69 85 GLU A N 1
ATOM 732 C CA . GLU A 1 85 ? -6.918 -9.212 16.224 1.00 81.69 85 GLU A CA 1
ATOM 733 C C . GLU A 1 85 ? -5.492 -9.290 16.778 1.00 81.69 85 GLU A C 1
ATOM 735 O O . GLU A 1 85 ? -4.810 -8.265 16.891 1.00 81.69 85 GLU A O 1
ATOM 740 N N . GLY A 1 86 ? -5.007 -10.506 17.045 1.00 81.62 86 GLY A N 1
ATOM 741 C CA . GLY A 1 86 ? -3.626 -10.753 17.449 1.00 81.62 86 GLY A CA 1
ATOM 742 C C . GLY A 1 86 ? -2.625 -10.228 16.419 1.00 81.62 86 GLY A C 1
ATOM 743 O O . GLY A 1 86 ? -1.673 -9.536 16.782 1.00 81.62 86 GLY A O 1
ATOM 744 N N . MET A 1 87 ? -2.875 -10.453 15.126 1.00 82.94 87 MET A N 1
ATOM 745 C CA . MET A 1 87 ? -2.028 -9.931 14.050 1.00 82.94 87 MET A CA 1
ATOM 746 C C . MET A 1 87 ? -1.998 -8.400 14.015 1.00 82.94 87 MET A C 1
ATOM 748 O O . MET A 1 87 ? -0.933 -7.821 13.815 1.00 82.94 87 MET A O 1
ATOM 752 N N . LEU A 1 88 ? -3.118 -7.715 14.261 1.00 82.56 88 LEU A N 1
ATOM 753 C CA . LEU A 1 88 ? -3.137 -6.247 14.309 1.00 82.56 88 LEU A CA 1
ATOM 754 C C . LEU A 1 88 ? -2.280 -5.673 15.444 1.00 82.56 88 LEU A C 1
ATOM 756 O O . LEU A 1 88 ? -1.757 -4.565 15.310 1.00 82.56 88 LEU A O 1
ATOM 760 N N . SER A 1 89 ? -2.114 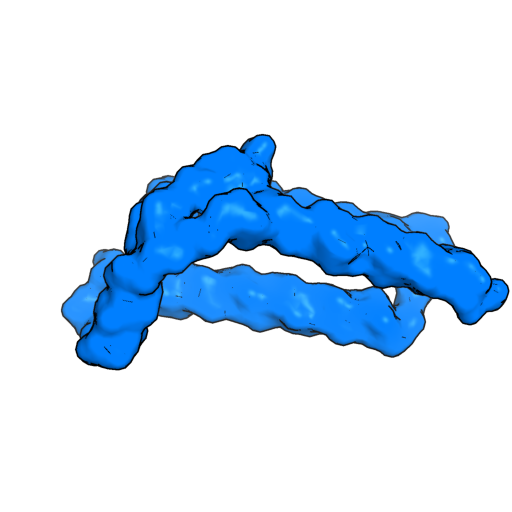-6.411 16.542 1.00 82.88 89 SER A N 1
ATOM 761 C CA . SER A 1 89 ? -1.269 -5.999 17.669 1.00 82.88 89 SER A CA 1
ATOM 762 C C . SER A 1 89 ? 0.233 -6.149 17.398 1.00 82.88 89 SER A C 1
ATOM 764 O O . SER A 1 89 ? 1.052 -5.587 18.129 1.00 82.88 89 SER A O 1
ATOM 766 N N . LEU A 1 90 ? 0.611 -6.869 16.334 1.00 82.06 90 LEU A N 1
ATOM 767 C CA . LEU A 1 90 ? 2.010 -7.089 15.994 1.00 82.06 90 LEU A CA 1
ATOM 768 C C . LEU A 1 90 ? 2.696 -5.771 15.651 1.00 82.06 90 LEU A C 1
ATOM 770 O O . LEU A 1 90 ? 2.207 -4.958 14.856 1.00 82.06 90 LEU A O 1
ATOM 774 N N . LYS A 1 91 ? 3.877 -5.592 16.247 1.00 78.38 91 LYS A N 1
ATOM 775 C CA . LYS A 1 91 ? 4.727 -4.441 15.987 1.00 78.38 91 LYS A CA 1
ATOM 776 C C . LYS A 1 91 ? 5.222 -4.506 14.547 1.00 78.38 91 LYS A C 1
ATOM 778 O O . LYS A 1 91 ? 5.867 -5.476 14.150 1.00 78.38 91 LYS A O 1
ATOM 783 N N . MET A 1 92 ? 4.932 -3.470 13.768 1.00 75.12 92 MET A N 1
ATOM 784 C CA . MET A 1 92 ? 5.453 -3.376 12.411 1.00 75.12 92 MET A CA 1
ATOM 785 C C . MET A 1 92 ? 6.953 -3.114 12.464 1.00 75.12 92 MET A C 1
ATOM 787 O O . MET A 1 92 ? 7.438 -2.262 13.213 1.00 75.12 92 MET A O 1
ATOM 791 N N . ALA A 1 93 ? 7.703 -3.849 11.652 1.00 74.06 93 ALA A N 1
ATOM 792 C CA . ALA A 1 93 ? 9.129 -3.622 11.544 1.00 74.06 93 ALA A CA 1
ATOM 793 C C . ALA A 1 93 ? 9.394 -2.319 10.773 1.00 74.06 93 ALA A C 1
ATOM 795 O O . ALA A 1 93 ? 8.773 -2.062 9.742 1.00 74.06 93 ALA A O 1
ATOM 796 N N . SER A 1 94 ? 10.350 -1.506 11.234 1.00 66.94 94 SER A N 1
ATOM 797 C CA . SER A 1 94 ? 10.637 -0.179 10.657 1.00 66.94 94 SER A CA 1
ATOM 798 C C . SER A 1 94 ? 10.999 -0.197 9.164 1.00 66.94 94 SER A C 1
ATOM 800 O O . SER A 1 94 ? 10.886 0.825 8.492 1.00 66.94 94 SER A O 1
ATOM 802 N N . TRP A 1 95 ? 11.414 -1.350 8.632 1.00 65.62 95 TRP A N 1
ATOM 803 C CA . TRP A 1 95 ? 11.741 -1.551 7.220 1.00 65.62 95 TRP A CA 1
ATOM 804 C C . TRP A 1 95 ? 10.522 -1.875 6.339 1.00 65.62 95 TRP A C 1
ATOM 806 O O . TRP A 1 95 ? 10.644 -1.819 5.118 1.00 65.62 95 TRP A O 1
ATOM 816 N N . MET A 1 96 ? 9.334 -2.140 6.904 1.00 68.25 96 MET A N 1
ATOM 817 C CA . MET A 1 96 ? 8.121 -2.413 6.114 1.00 68.25 96 MET A CA 1
ATOM 818 C C . MET A 1 96 ? 7.741 -1.250 5.192 1.00 68.25 96 MET A C 1
ATOM 820 O O . MET A 1 96 ? 7.307 -1.488 4.075 1.00 68.25 96 MET A O 1
ATOM 824 N N . GLY A 1 97 ? 7.975 0.002 5.600 1.00 65.56 97 GLY A N 1
ATOM 825 C CA . GLY A 1 97 ? 7.762 1.165 4.728 1.00 65.56 97 GLY A CA 1
ATOM 826 C C . GLY A 1 97 ? 8.741 1.250 3.546 1.00 65.56 97 GLY A C 1
ATOM 827 O O . GLY A 1 97 ? 8.463 1.929 2.560 1.00 65.56 97 GLY A O 1
ATOM 828 N N . LEU A 1 98 ? 9.884 0.561 3.640 1.00 67.25 98 LEU A N 1
ATOM 829 C CA . LEU A 1 98 ? 10.910 0.4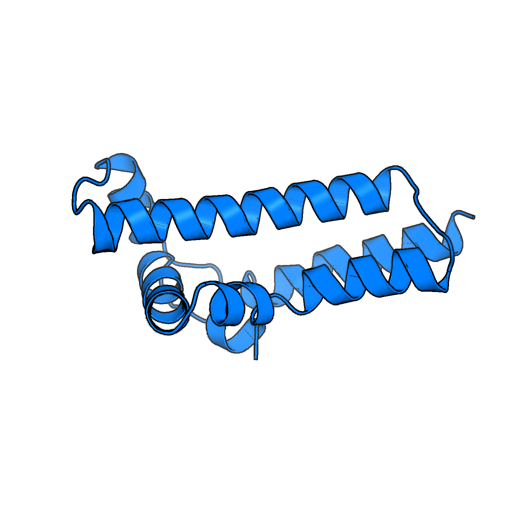77 2.597 1.00 67.25 98 LEU A CA 1
ATOM 830 C C . LEU A 1 98 ? 10.752 -0.768 1.720 1.00 67.25 98 LEU A C 1
ATOM 832 O O . LEU A 1 98 ? 11.400 -0.841 0.679 1.00 67.25 98 LEU A O 1
ATOM 836 N N . LEU A 1 99 ? 9.874 -1.711 2.085 1.00 69.88 99 LEU A N 1
ATOM 837 C CA . LEU A 1 99 ? 9.646 -2.938 1.317 1.00 69.88 99 LEU A CA 1
ATOM 838 C C . LEU A 1 99 ? 9.279 -2.658 -0.131 1.00 69.88 99 LEU A C 1
ATOM 840 O O . LEU A 1 99 ? 9.763 -3.349 -1.020 1.00 69.88 99 LEU A O 1
ATOM 844 N N . GLY A 1 100 ? 8.467 -1.627 -0.376 1.00 65.81 100 GLY A N 1
ATOM 845 C CA . GLY A 1 100 ? 8.135 -1.234 -1.739 1.00 65.81 100 GLY A CA 1
ATOM 846 C C . GLY A 1 100 ? 9.379 -0.844 -2.541 1.00 65.81 100 GLY A C 1
ATOM 847 O O . GLY A 1 100 ? 9.569 -1.295 -3.661 1.00 65.81 100 GLY A O 1
ATOM 848 N N . VAL A 1 101 ? 10.287 -0.068 -1.957 1.00 69.44 101 VAL A N 1
ATOM 849 C CA . VAL A 1 101 ? 11.510 0.355 -2.654 1.00 69.44 101 VAL A CA 1
ATOM 850 C C . VAL A 1 101 ? 12.470 -0.825 -2.833 1.00 69.44 101 VAL A C 1
ATOM 852 O O . VAL A 1 101 ? 12.974 -1.046 -3.929 1.00 69.44 101 VAL A O 1
ATOM 855 N N . ILE A 1 102 ? 12.680 -1.617 -1.780 1.00 73.44 102 ILE A N 1
ATOM 856 C CA . ILE A 1 102 ? 13.634 -2.733 -1.773 1.00 73.44 102 ILE A CA 1
ATOM 857 C C . ILE A 1 102 ? 13.185 -3.877 -2.684 1.00 73.44 102 ILE A C 1
ATOM 859 O O . ILE A 1 102 ? 14.030 -4.475 -3.338 1.00 73.44 102 ILE A O 1
ATOM 863 N N . MET A 1 103 ? 11.888 -4.194 -2.751 1.00 69.94 103 MET A N 1
ATOM 864 C CA . MET A 1 103 ? 11.402 -5.235 -3.661 1.00 69.94 103 MET A CA 1
ATOM 865 C C . MET A 1 103 ? 11.260 -4.721 -5.091 1.00 69.94 103 MET A C 1
ATOM 867 O O . MET A 1 103 ? 11.740 -5.369 -6.017 1.00 69.94 103 MET A O 1
ATOM 871 N N . TYR A 1 104 ? 10.600 -3.579 -5.305 1.00 69.88 104 TYR A N 1
ATOM 872 C CA . TYR A 1 104 ? 10.204 -3.202 -6.663 1.00 69.88 104 TYR A CA 1
ATOM 873 C C . TYR A 1 104 ? 11.364 -2.651 -7.493 1.00 69.88 104 TYR A C 1
ATOM 875 O O . TYR A 1 104 ? 11.379 -2.887 -8.695 1.00 69.88 104 TYR A O 1
ATOM 883 N N . VAL A 1 105 ? 12.354 -1.975 -6.895 1.00 76.06 105 VAL A N 1
ATOM 884 C CA . VAL A 1 105 ? 13.488 -1.425 -7.663 1.00 76.06 105 VAL A CA 1
ATOM 885 C C . VAL A 1 105 ? 14.340 -2.536 -8.300 1.00 76.06 105 VAL A C 1
ATOM 887 O O . VAL A 1 105 ? 14.543 -2.475 -9.512 1.00 76.06 105 VAL A O 1
ATOM 890 N N . PRO A 1 106 ? 14.771 -3.592 -7.579 1.00 74.62 106 PRO A N 1
ATOM 891 C CA . PRO A 1 106 ? 15.499 -4.705 -8.190 1.00 74.62 106 PRO A CA 1
ATOM 892 C C . PRO A 1 106 ? 14.656 -5.515 -9.175 1.00 74.62 106 PRO A C 1
ATOM 894 O O . PRO A 1 106 ? 15.164 -5.921 -10.214 1.00 74.62 106 PRO A O 1
ATOM 897 N N . LEU A 1 107 ? 13.369 -5.735 -8.883 1.00 69.62 107 LEU A N 1
ATOM 898 C CA . LEU A 1 107 ? 12.475 -6.488 -9.768 1.00 69.62 107 LEU A CA 1
ATOM 899 C C . LEU A 1 107 ? 12.206 -5.752 -11.084 1.00 69.62 107 LEU A C 1
ATOM 901 O O . LEU A 1 107 ? 12.213 -6.373 -12.143 1.00 69.62 107 LEU A O 1
ATOM 905 N N . LEU A 1 108 ? 12.010 -4.432 -11.035 1.00 71.62 108 LEU A N 1
ATOM 906 C CA . LEU A 1 108 ? 11.877 -3.610 -12.237 1.00 71.62 108 LEU A CA 1
ATOM 907 C C . LEU A 1 108 ? 13.192 -3.533 -13.008 1.00 71.62 108 LEU A C 1
ATOM 909 O O . LEU A 1 108 ? 13.177 -3.626 -14.231 1.00 71.62 108 LEU A O 1
ATOM 913 N N . PHE A 1 109 ? 14.323 -3.433 -12.306 1.00 78.75 109 PHE A N 1
ATOM 914 C CA . PHE A 1 109 ? 15.638 -3.518 -12.933 1.00 78.75 109 PHE A CA 1
ATOM 915 C C . PHE A 1 109 ? 15.798 -4.854 -13.675 1.00 78.75 109 PHE A C 1
ATOM 917 O O . PHE A 1 109 ? 16.064 -4.864 -14.870 1.00 78.75 109 PHE A O 1
ATOM 924 N N . MET A 1 110 ? 15.524 -5.991 -13.029 1.00 73.31 110 MET A N 1
ATOM 925 C CA . MET A 1 110 ? 15.561 -7.297 -13.697 1.00 73.31 110 MET A CA 1
ATOM 926 C C . MET A 1 110 ? 14.579 -7.387 -14.871 1.00 73.31 110 MET A C 1
ATOM 928 O O . MET A 1 110 ? 14.940 -7.916 -15.915 1.00 73.31 110 MET A O 1
ATOM 932 N N . ALA A 1 111 ? 13.357 -6.866 -14.742 1.00 68.56 111 ALA A N 1
ATOM 933 C CA . ALA A 1 111 ? 12.359 -6.924 -15.810 1.00 68.56 111 ALA A CA 1
ATOM 934 C C . ALA A 1 111 ? 12.768 -6.137 -17.067 1.00 68.56 111 ALA A C 1
ATOM 936 O O . ALA A 1 111 ? 12.433 -6.564 -18.166 1.00 68.56 111 ALA A O 1
ATOM 937 N N . ILE A 1 112 ? 13.495 -5.027 -16.907 1.00 71.44 112 ILE A N 1
ATOM 938 C CA . ILE A 1 112 ? 14.005 -4.219 -18.024 1.00 71.44 112 ILE A CA 1
ATOM 939 C C . ILE A 1 112 ? 15.255 -4.862 -18.644 1.00 71.44 112 ILE A C 1
ATOM 941 O O . ILE A 1 112 ? 15.390 -4.881 -19.861 1.00 71.44 112 ILE A O 1
ATOM 945 N N . PHE A 1 113 ? 16.166 -5.398 -17.825 1.00 74.00 113 PHE A N 1
ATOM 946 C CA . PHE A 1 113 ? 17.455 -5.932 -18.291 1.00 74.00 113 PHE A CA 1
ATOM 947 C C . PHE A 1 113 ? 17.427 -7.411 -18.719 1.00 74.00 113 PHE A C 1
ATOM 949 O O . PHE A 1 113 ? 18.411 -7.887 -19.275 1.00 74.00 113 PHE A O 1
ATOM 956 N N . SER A 1 114 ? 16.343 -8.149 -18.450 1.00 64.12 114 SER A N 1
ATOM 957 C CA . SER A 1 114 ? 16.163 -9.550 -18.887 1.00 64.12 114 SER A CA 1
ATOM 958 C C . SER A 1 114 ? 15.407 -9.701 -20.214 1.00 64.12 114 SER A C 1
ATOM 960 O O . SER A 1 114 ? 14.973 -10.810 -20.532 1.00 64.12 114 SER A O 1
ATOM 962 N N . GLN A 1 115 ? 15.231 -8.606 -20.963 1.00 55.16 115 GLN A N 1
ATOM 963 C CA . GLN A 1 115 ? 14.715 -8.631 -22.335 1.00 55.16 115 GLN A CA 1
ATOM 964 C C . GLN A 1 115 ? 15.797 -8.969 -23.356 1.00 55.16 115 GLN A C 1
ATOM 966 O O . GLN A 1 115 ? 16.927 -8.453 -23.212 1.00 55.16 115 GLN A O 1
#

Organism: NCBI:txid652676

pLDDT: mean 79.35, std 8.62, range [51.09, 89.75]

Foldseek 3Di:
DLLVLVPDQFLLSSLVSLLVQVVVHVVSSVVSPVLLVVLVCLCVVVVFPDPLSVVVNVVVVVVSVVSVVLNCCVPPVVPDDPVSVVRRRDGDDSCS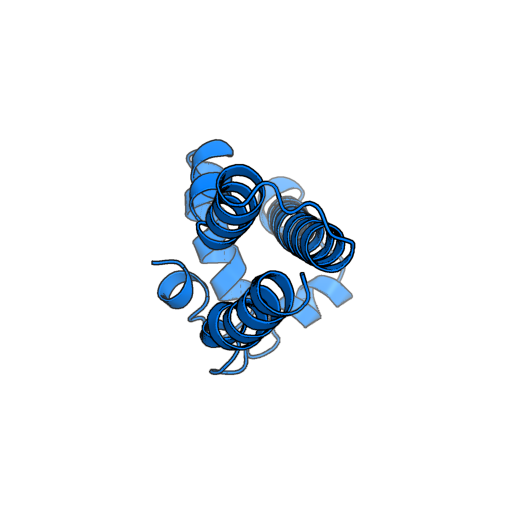SVCSVVPVVVSSVCSVVVD

Secondary structure (DSSP, 8-state):
-HHHHS--SBHHHHHHHHHHHHHH-HHHHHHT-HHHHHHHHHHHHTT---HHHHHHHHHHHHHHHHHHHHHIIIIII----HHHHHHHHSBPPTTGGGHHHHHHHHHHHHHHHT-

Sequence (115 aa):
MEASLQKANTLGEMIEKLYVYYNKSIFLFFMIHPTFYFILFVSLYFNIVNFYIIVILLIKTFDIFFKIELIKQRYIKKDMDKELEGMLSLKMASWMGLLGVIMYVPLLFMAIFSQ

Solvent-accessible surface area (backbone atoms only — not comparable to full-atom values): 6398 Å² total; per-residue (Å²): 110,55,45,62,52,53,60,34,68,22,44,42,55,27,47,52,60,49,38,60,39,38,75,75,32,65,68,56,41,58,63,58,44,56,68,61,56,49,54,52,47,51,28,64,74,71,70,48,85,46,72,66,57,52,50,52,53,49,54,51,48,52,54,53,51,52,52,51,49,52,40,41,27,58,73,69,66,66,65,59,55,71,67,59,55,53,54,27,67,38,68,45,60,88,58,61,38,45,43,63,58,66,53,48,52,58,53,52,49,48,64,66,71,73,108

Radius of gyration: 15.6 Å; Cα contacts (8 Å, |Δi|>4): 83; chains: 1; bounding box: 36×24×41 Å